Protein AF-A0A853I339-F1 (afdb_monomer_lite)

pLDDT: mean 84.71, std 16.43, range [37.53, 98.5]

Organism: NCBI:txid2994442

Radius of gyration: 14.16 Å; chains: 1; bounding box: 31×29×41 Å

Sequence (76 aa):
MIEKYQIIISDIKYEGALCHKHEEYLEIKNIGPLRTNLSGWHVNAGAEGQDYLFPEQTYLAPGQVIRVYIPITTYK

Foldseek 3Di:
DADPDQKDFPDFFPDDDPPDFWRGKTKMFGQGQAKDFQQQPWDAPPDPPRIDGDHPPDIHHHGDMDIDTDGPPPDD

Secondary structure (DSSP, 8-state):
---S-SEEEEEEE----TT-TT--EEEEEE-SSS-EE-TT-EEE-SSTT-EEEPPTT-EE-TT-EEEEEPP-----

Structure (mmCIF, N/CA/C/O backbone):
data_AF-A0A853I339-F1
#
_entry.id   AF-A0A853I339-F1
#
loop_
_atom_site.group_PDB
_atom_site.id
_atom_site.type_symbol
_atom_site.label_atom_id
_atom_site.label_alt_id
_atom_site.label_comp_id
_atom_site.label_asym_id
_atom_site.label_entity_id
_atom_site.label_seq_id
_atom_site.pdbx_PDB_ins_code
_atom_site.Cartn_x
_atom_site.Cartn_y
_atom_site.Cartn_z
_atom_site.occupancy
_atom_site.B_iso_or_equiv
_atom_sit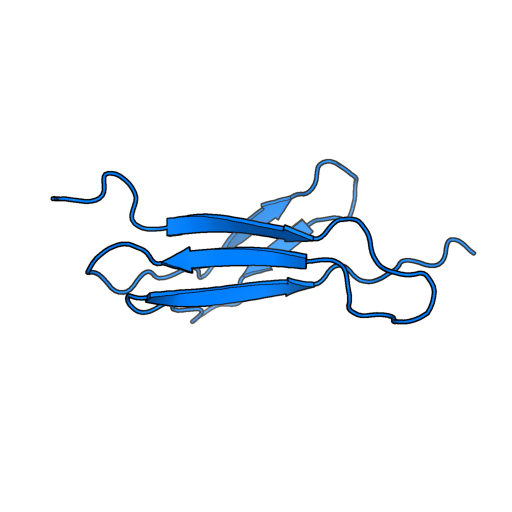e.auth_seq_id
_atom_site.auth_comp_id
_atom_site.auth_asym_id
_atom_site.auth_atom_id
_atom_site.pdbx_PDB_model_num
ATOM 1 N N . MET A 1 1 ? -14.404 -7.848 18.583 1.00 58.38 1 MET A N 1
ATOM 2 C CA . MET A 1 1 ? -12.935 -7.975 18.668 1.00 58.38 1 MET A CA 1
ATOM 3 C C . MET A 1 1 ? -12.350 -6.690 18.114 1.00 58.38 1 MET A C 1
ATOM 5 O O . MET A 1 1 ? -12.878 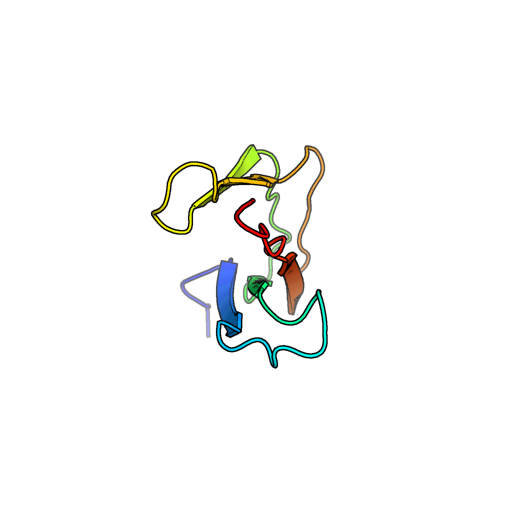-6.216 17.117 1.00 58.38 1 MET A O 1
ATOM 9 N N . ILE A 1 2 ? -11.378 -6.073 18.785 1.00 62.53 2 ILE A N 1
ATOM 10 C CA . ILE A 1 2 ? -10.683 -4.905 18.228 1.00 62.53 2 ILE A CA 1
ATOM 11 C C . ILE A 1 2 ? -9.485 -5.459 17.465 1.00 62.53 2 ILE A C 1
ATOM 13 O O . ILE A 1 2 ? -8.630 -6.103 18.071 1.00 62.53 2 ILE A O 1
ATOM 17 N N . GLU A 1 3 ? -9.458 -5.256 16.151 1.00 71.88 3 GLU A N 1
ATOM 18 C CA . GLU A 1 3 ? -8.290 -5.596 15.342 1.00 71.88 3 GLU A CA 1
ATOM 19 C C . GLU A 1 3 ? -7.103 -4.756 15.821 1.00 71.88 3 GLU A C 1
ATOM 21 O O . GLU A 1 3 ? -7.184 -3.529 15.898 1.00 71.88 3 GLU A O 1
ATOM 26 N N . LYS A 1 4 ? -5.997 -5.419 16.179 1.00 86.75 4 LYS A N 1
ATOM 27 C CA . LYS A 1 4 ? -4.775 -4.745 16.651 1.00 86.75 4 LYS A CA 1
ATOM 28 C C . LYS A 1 4 ? -4.179 -3.834 15.571 1.00 86.75 4 LYS A C 1
ATOM 30 O O . LYS A 1 4 ? -3.506 -2.857 15.893 1.00 86.75 4 LYS A O 1
ATOM 35 N N . TYR A 1 5 ? -4.413 -4.169 14.304 1.00 93.12 5 TYR A N 1
ATOM 36 C CA . TYR A 1 5 ? -3.872 -3.475 13.145 1.00 93.12 5 TYR A CA 1
ATOM 37 C C . TYR A 1 5 ? -4.999 -2.862 12.322 1.00 93.12 5 TYR A C 1
ATOM 39 O O . TYR A 1 5 ? -6.040 -3.475 12.119 1.00 93.12 5 TYR A O 1
ATOM 47 N N . GLN A 1 6 ? -4.772 -1.647 11.832 1.00 95.25 6 GLN A N 1
ATOM 48 C CA . GLN A 1 6 ? -5.702 -0.958 10.941 1.00 95.25 6 GLN A CA 1
ATOM 49 C C . GLN A 1 6 ? -5.456 -1.353 9.478 1.00 95.25 6 GLN A C 1
ATOM 51 O O . GLN A 1 6 ? -6.403 -1.599 8.736 1.00 95.25 6 GLN A O 1
ATOM 56 N N . ILE A 1 7 ? -4.183 -1.441 9.082 1.00 97.38 7 ILE A N 1
ATOM 57 C CA . ILE A 1 7 ? -3.730 -1.791 7.735 1.00 97.38 7 ILE A CA 1
ATOM 58 C C . ILE A 1 7 ? -2.870 -3.049 7.806 1.00 97.38 7 ILE A C 1
ATOM 60 O O . ILE A 1 7 ? -2.016 -3.161 8.686 1.00 97.38 7 ILE A O 1
ATOM 64 N N . ILE A 1 8 ? -3.084 -3.967 6.869 1.00 97.06 8 ILE A N 1
ATOM 65 C CA . ILE A 1 8 ? -2.259 -5.161 6.681 1.00 97.06 8 ILE A CA 1
ATOM 66 C C . ILE A 1 8 ? -1.842 -5.294 5.220 1.00 97.06 8 ILE A C 1
ATOM 68 O O . ILE A 1 8 ? -2.516 -4.788 4.321 1.00 97.06 8 ILE A O 1
ATOM 72 N N . ILE A 1 9 ? -0.770 -6.043 4.997 1.00 96.31 9 ILE A N 1
ATOM 73 C CA . ILE A 1 9 ? -0.523 -6.690 3.711 1.00 96.31 9 ILE A CA 1
ATOM 74 C C . ILE A 1 9 ? -1.388 -7.952 3.696 1.00 96.31 9 ILE A C 1
ATOM 76 O O . ILE A 1 9 ? -1.174 -8.840 4.522 1.00 96.31 9 ILE A O 1
ATOM 80 N N . SER A 1 10 ? -2.410 -7.995 2.842 1.00 97.06 10 SER A N 1
ATOM 81 C CA . SER A 1 10 ? -3.381 -9.099 2.803 1.00 97.06 10 SER A CA 1
ATOM 82 C C . SER A 1 10 ? -3.034 -10.182 1.792 1.00 97.06 10 SER A C 1
ATOM 84 O O . SER A 1 10 ? -3.457 -11.319 1.983 1.00 97.06 10 SER A O 1
ATOM 86 N N . ASP A 1 11 ? -2.284 -9.844 0.745 1.00 94.69 11 ASP A N 1
ATOM 87 C CA . ASP A 1 11 ? -1.884 -10.782 -0.301 1.00 94.69 11 ASP A CA 1
ATOM 88 C C . ASP A 1 11 ? -0.592 -10.316 -0.987 1.00 94.69 11 ASP A C 1
ATOM 90 O O . ASP A 1 11 ? -0.323 -9.115 -1.093 1.00 94.69 11 ASP A O 1
ATOM 94 N N . ILE A 1 12 ? 0.205 -11.275 -1.453 1.00 90.69 12 ILE A N 1
ATOM 95 C CA . ILE A 1 12 ? 1.390 -11.045 -2.281 1.00 90.69 12 ILE A CA 1
ATOM 96 C C . ILE A 1 12 ? 1.349 -12.073 -3.404 1.00 90.69 12 ILE A C 1
ATOM 98 O O . ILE A 1 12 ? 1.549 -13.266 -3.164 1.00 90.69 12 ILE A O 1
ATOM 102 N N . LYS A 1 13 ? 1.155 -11.610 -4.640 1.00 88.56 13 LYS A N 1
ATOM 103 C CA . LYS A 1 13 ? 1.300 -12.457 -5.822 1.00 88.56 13 LYS A CA 1
ATOM 104 C C . LYS A 1 13 ? 2.676 -12.217 -6.433 1.00 88.56 13 LYS A C 1
ATOM 106 O O . LYS A 1 13 ? 2.938 -11.141 -6.959 1.00 88.56 13 LYS A O 1
ATOM 111 N N . TYR A 1 14 ? 3.543 -13.222 -6.328 1.00 80.81 14 TYR A N 1
ATOM 112 C CA . TYR A 1 14 ? 4.941 -13.179 -6.780 1.00 80.81 14 TYR A CA 1
ATOM 113 C C . TYR A 1 14 ? 5.246 -14.161 -7.922 1.00 80.81 14 TYR A C 1
ATOM 115 O O . TYR A 1 14 ? 6.353 -14.171 -8.442 1.00 80.81 14 TYR A O 1
ATOM 123 N N . GLU A 1 15 ? 4.286 -15.010 -8.293 1.00 72.25 15 GLU A N 1
ATOM 124 C CA . GLU A 1 15 ? 4.403 -15.921 -9.430 1.00 72.25 15 GLU A CA 1
ATOM 125 C C . GLU A 1 15 ? 3.464 -15.421 -10.531 1.00 72.25 15 GLU A C 1
ATOM 127 O O . GLU A 1 15 ? 2.279 -15.768 -10.589 1.00 72.25 15 GLU A O 1
ATOM 132 N N . GLY A 1 16 ? 3.971 -14.509 -11.361 1.00 59.94 16 GLY A N 1
ATOM 133 C CA . GLY A 1 16 ? 3.289 -14.109 -12.584 1.00 59.94 16 GLY A CA 1
ATOM 134 C C . GLY A 1 16 ? 3.470 -15.181 -13.654 1.00 59.94 16 GLY A C 1
ATOM 135 O O . GLY A 1 16 ? 4.598 -15.542 -13.992 1.00 59.94 16 GLY A O 1
ATOM 136 N N . ALA A 1 17 ? 2.382 -15.691 -14.234 1.00 56.69 17 ALA A N 1
ATOM 137 C CA . ALA A 1 17 ? 2.520 -16.516 -15.426 1.00 56.69 17 ALA A CA 1
ATOM 138 C C . ALA A 1 17 ? 3.149 -15.653 -16.538 1.00 56.69 17 ALA A C 1
ATOM 140 O O . ALA A 1 17 ? 2.676 -14.548 -16.813 1.00 56.69 17 ALA A O 1
ATOM 141 N N . LEU A 1 18 ? 4.199 -16.161 -17.201 1.00 56.19 18 LEU A N 1
ATOM 142 C CA . LEU A 1 18 ? 4.999 -15.474 -18.242 1.00 56.19 18 LEU A CA 1
ATOM 143 C C . LEU A 1 18 ? 4.178 -14.835 -19.389 1.00 56.19 18 LEU A C 1
ATOM 145 O O . LEU A 1 18 ? 4.720 -14.123 -20.233 1.00 56.19 18 LEU A O 1
ATOM 149 N N . CYS A 1 19 ? 2.877 -15.107 -19.456 1.00 56.38 19 CYS A N 1
ATOM 150 C CA . CYS A 1 19 ? 1.956 -14.695 -20.503 1.00 56.38 19 CYS A CA 1
ATOM 151 C C . CYS A 1 19 ? 1.233 -13.357 -20.240 1.00 56.38 19 CYS A C 1
ATOM 153 O O . CYS A 1 19 ? 0.716 -12.784 -21.203 1.00 56.38 19 CYS A O 1
ATOM 155 N N . HIS A 1 20 ? 1.213 -12.807 -19.014 1.00 55.94 20 HIS A N 1
ATOM 156 C CA . HIS A 1 20 ? 0.448 -11.583 -18.718 1.00 55.94 20 HIS A CA 1
ATOM 157 C C . HIS A 1 20 ? 1.213 -10.556 -17.860 1.00 55.94 20 HIS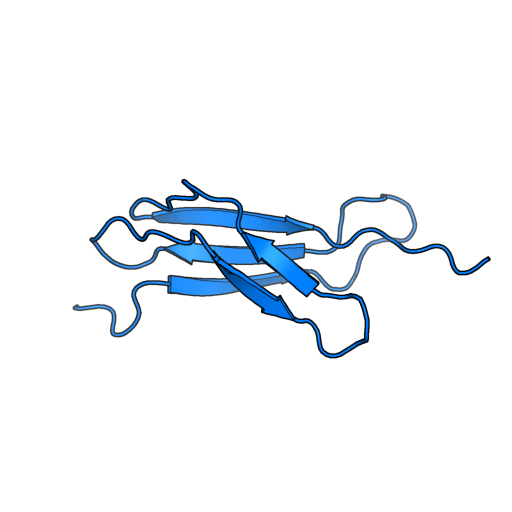 A C 1
ATOM 159 O O . HIS A 1 20 ? 1.635 -10.813 -16.740 1.00 55.94 20 HIS A O 1
ATOM 165 N N . LYS A 1 21 ? 1.341 -9.328 -18.387 1.00 53.97 21 LYS A N 1
ATOM 166 C CA . LYS A 1 21 ? 2.181 -8.228 -17.863 1.00 53.97 21 LYS A CA 1
ATOM 167 C C . LYS A 1 21 ? 1.693 -7.548 -16.561 1.00 53.97 21 LYS A C 1
ATOM 169 O O . LYS A 1 21 ? 2.174 -6.468 -16.249 1.00 53.97 21 LYS A O 1
ATOM 174 N N . HIS A 1 22 ? 0.731 -8.125 -15.837 1.00 61.69 22 HIS A N 1
ATOM 175 C CA . HIS A 1 22 ? 0.068 -7.488 -14.679 1.00 61.69 22 HIS A CA 1
ATOM 176 C C . HIS A 1 22 ? -0.275 -8.482 -13.562 1.00 61.69 22 HIS A C 1
ATOM 178 O O . HIS A 1 22 ? -1.265 -8.312 -12.851 1.00 61.69 22 HIS A O 1
ATOM 184 N N . GLU A 1 23 ? 0.481 -9.567 -13.440 1.00 73.75 23 GLU A N 1
ATOM 185 C CA . GLU A 1 23 ? 0.134 -10.618 -12.487 1.00 73.75 23 GLU A CA 1
ATOM 186 C C . GLU A 1 23 ? 0.828 -10.504 -11.136 1.00 73.75 23 GLU A C 1
ATOM 188 O O . GLU A 1 23 ? 0.353 -11.124 -10.193 1.00 73.75 23 GLU A O 1
ATOM 193 N N . GLU A 1 24 ? 1.879 -9.698 -11.009 1.00 84.06 24 GLU A N 1
ATOM 194 C CA . GLU A 1 24 ? 2.594 -9.529 -9.744 1.00 84.06 24 GLU A CA 1
ATOM 195 C C . GLU A 1 24 ? 2.134 -8.271 -9.015 1.00 84.06 24 GLU A C 1
ATOM 197 O O . GLU A 1 24 ? 2.091 -7.175 -9.587 1.00 84.06 24 GLU A O 1
ATOM 202 N N . TYR A 1 25 ? 1.774 -8.433 -7.744 1.00 88.56 25 TYR A N 1
ATOM 203 C CA . TYR A 1 25 ? 1.316 -7.328 -6.916 1.00 88.56 25 TYR A CA 1
ATOM 204 C C . TYR A 1 25 ? 1.516 -7.574 -5.422 1.00 88.56 25 TYR A C 1
ATOM 206 O O . TYR A 1 25 ? 1.542 -8.706 -4.937 1.00 88.56 25 TYR A O 1
ATOM 214 N N . LEU A 1 26 ? 1.540 -6.462 -4.692 1.00 92.19 26 LEU A N 1
ATOM 215 C CA . LEU A 1 26 ? 1.304 -6.380 -3.256 1.00 92.19 26 LEU A CA 1
ATOM 216 C C . LEU A 1 26 ? -0.122 -5.873 -3.009 1.00 92.19 26 LEU A C 1
ATOM 218 O O . LEU A 1 26 ? -0.489 -4.824 -3.540 1.00 92.19 26 LEU A O 1
ATOM 222 N N . GLU A 1 27 ? -0.917 -6.563 -2.192 1.00 95.62 27 GLU A N 1
ATOM 223 C CA . GLU A 1 27 ? -2.234 -6.091 -1.754 1.00 95.62 27 GLU A CA 1
ATOM 224 C C . GLU A 1 27 ? -2.181 -5.549 -0.325 1.00 95.62 27 GLU A C 1
ATOM 226 O O . GLU A 1 27 ? -1.748 -6.223 0.612 1.00 95.62 27 GLU A O 1
ATOM 231 N N . ILE A 1 28 ? -2.677 -4.326 -0.158 1.00 97.75 28 ILE A N 1
ATOM 232 C CA . ILE A 1 28 ? -2.828 -3.657 1.127 1.00 97.75 28 ILE A CA 1
ATOM 233 C C . ILE A 1 28 ? -4.314 -3.532 1.426 1.00 97.75 28 ILE A C 1
ATOM 235 O O . ILE A 1 28 ? -5.071 -2.983 0.620 1.00 97.75 28 ILE A O 1
ATOM 239 N N . LYS A 1 29 ? -4.728 -3.994 2.606 1.00 98.19 29 LYS A N 1
ATOM 240 C CA . LYS A 1 29 ? -6.119 -3.953 3.056 1.00 98.19 29 LYS A CA 1
ATOM 241 C C . LYS A 1 29 ? -6.268 -3.158 4.336 1.00 98.19 29 LYS A C 1
ATOM 243 O O . LYS A 1 29 ? -5.517 -3.341 5.293 1.00 98.19 29 LYS A O 1
ATOM 248 N N . ASN A 1 30 ? -7.314 -2.342 4.377 1.00 98.06 30 ASN A N 1
ATOM 249 C CA . ASN A 1 30 ? -7.796 -1.763 5.616 1.00 98.06 30 ASN A CA 1
ATOM 250 C C . ASN A 1 30 ? -8.767 -2.735 6.304 1.00 98.06 30 ASN A C 1
ATOM 252 O O . ASN A 1 30 ? -9.885 -2.942 5.831 1.00 98.06 30 ASN A O 1
ATOM 256 N N . ILE A 1 31 ? -8.334 -3.340 7.410 1.00 97.69 31 ILE A N 1
ATOM 257 C CA . ILE A 1 31 ? -9.152 -4.266 8.214 1.00 97.69 31 ILE A CA 1
ATOM 258 C C . ILE A 1 31 ? -9.791 -3.592 9.432 1.00 97.69 31 ILE A C 1
ATOM 260 O O . ILE A 1 31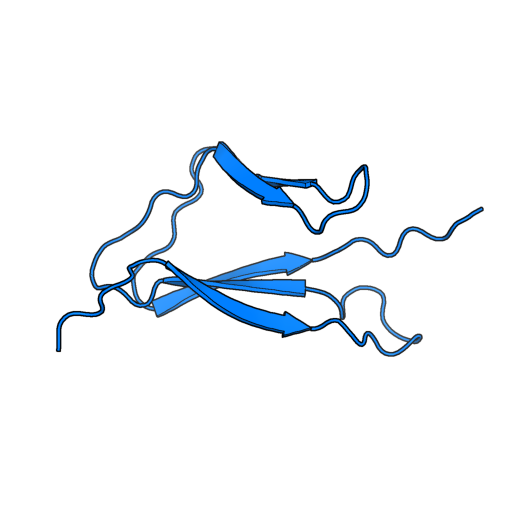 ? -10.670 -4.175 10.061 1.00 97.69 31 ILE A O 1
ATOM 264 N N . GLY A 1 32 ? -9.358 -2.378 9.774 1.00 95.44 32 GLY A N 1
ATOM 265 C CA . GLY A 1 32 ? -9.876 -1.655 10.925 1.00 95.44 32 GLY A CA 1
ATOM 266 C C . GLY A 1 32 ? -11.118 -0.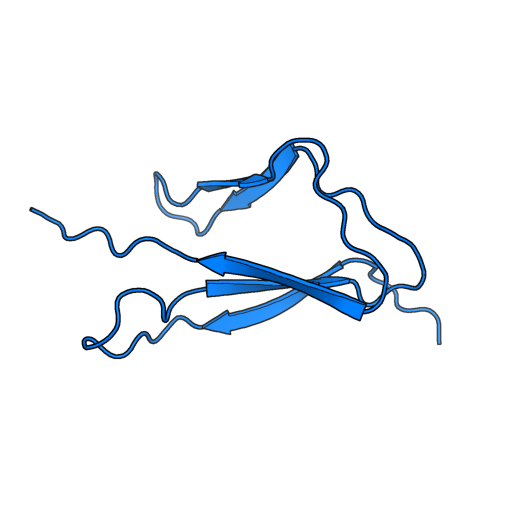811 10.605 1.00 95.44 32 GLY A C 1
ATOM 267 O O . GLY A 1 32 ? -11.489 -0.620 9.445 1.00 95.44 32 GLY A O 1
ATOM 268 N N . PRO A 1 33 ? -11.760 -0.237 11.635 1.00 95.62 33 PRO A N 1
ATOM 269 C CA . PRO A 1 33 ? -13.022 0.487 11.481 1.00 95.62 33 PRO A CA 1
ATOM 270 C C . PRO A 1 33 ? -12.861 1.937 10.993 1.00 95.62 33 PRO A C 1
ATOM 272 O O . PRO A 1 33 ? -13.851 2.575 10.644 1.00 95.62 33 PRO A O 1
ATOM 275 N N . LEU A 1 34 ? -11.641 2.487 10.978 1.00 95.94 34 LEU A N 1
ATOM 276 C CA . LEU A 1 34 ? -11.369 3.871 10.568 1.00 95.94 34 LEU A CA 1
ATOM 277 C C . LEU A 1 34 ? -10.923 3.996 9.102 1.00 95.94 34 LEU A C 1
ATOM 279 O O . LEU A 1 34 ? -10.349 3.080 8.523 1.00 95.94 34 LEU A O 1
ATOM 283 N N . ARG A 1 35 ? -11.145 5.160 8.483 1.00 97.50 35 ARG A N 1
ATOM 284 C CA . ARG A 1 35 ? -10.487 5.506 7.211 1.00 97.50 35 ARG A CA 1
ATOM 285 C C . ARG A 1 35 ? -9.014 5.825 7.482 1.00 97.50 35 ARG A C 1
ATOM 287 O O . ARG A 1 35 ? -8.725 6.630 8.363 1.00 97.50 35 ARG A O 1
ATOM 294 N N . THR A 1 36 ? -8.106 5.266 6.687 1.00 97.94 36 THR A N 1
ATOM 295 C CA . THR A 1 36 ? -6.662 5.524 6.795 1.00 97.94 36 THR A CA 1
ATOM 296 C C . THR A 1 36 ? -6.179 6.395 5.644 1.00 97.94 36 THR A C 1
ATOM 298 O O . THR A 1 36 ? -6.552 6.172 4.494 1.00 97.94 36 THR A O 1
ATOM 301 N N . ASN A 1 37 ? -5.348 7.390 5.955 1.00 98.00 37 ASN A N 1
ATOM 302 C CA . ASN A 1 37 ? -4.608 8.164 4.965 1.00 98.00 37 ASN A CA 1
ATOM 303 C C . ASN A 1 37 ? -3.268 7.468 4.685 1.00 98.00 37 ASN A C 1
ATOM 305 O O . ASN A 1 37 ? -2.471 7.307 5.606 1.00 98.00 37 ASN A O 1
ATOM 309 N N . LEU A 1 38 ? -3.051 7.059 3.437 1.00 98.06 38 LEU A N 1
ATOM 310 C CA . LEU A 1 38 ? -1.819 6.421 2.966 1.00 98.06 38 LEU A CA 1
ATOM 311 C C . LEU A 1 38 ? -0.896 7.408 2.235 1.00 98.06 38 LEU A C 1
ATOM 313 O O . LEU A 1 38 ? 0.128 6.994 1.709 1.00 98.06 38 LEU A O 1
ATOM 317 N N . SER A 1 39 ? -1.246 8.696 2.167 1.00 98.38 39 SER A N 1
ATOM 318 C CA . SER A 1 39 ? -0.426 9.713 1.493 1.00 98.38 39 SER A CA 1
ATOM 319 C C . SER A 1 39 ? 1.006 9.704 2.028 1.00 98.38 39 SER A C 1
ATOM 321 O O . SER A 1 39 ? 1.215 9.726 3.245 1.00 98.38 39 SER A O 1
ATOM 323 N N . GLY A 1 40 ? 1.982 9.621 1.121 1.00 97.44 40 GLY A N 1
ATOM 324 C CA . GLY A 1 40 ? 3.403 9.589 1.465 1.00 97.44 40 GLY A CA 1
ATOM 325 C C . GLY A 1 40 ? 3.885 8.285 2.109 1.00 97.44 40 GLY A C 1
ATOM 326 O O . GLY A 1 40 ? 5.057 8.188 2.470 1.00 97.44 40 GLY A O 1
ATOM 327 N N . TRP A 1 41 ? 3.025 7.272 2.260 1.00 96.94 41 TRP A N 1
ATOM 328 C CA . TRP A 1 41 ? 3.483 5.939 2.646 1.00 96.94 41 TRP A CA 1
ATOM 329 C C . TRP A 1 41 ? 4.359 5.356 1.547 1.00 96.94 41 TRP A C 1
ATOM 331 O O . TRP A 1 41 ? 4.197 5.659 0.364 1.00 96.94 41 TRP A O 1
ATOM 341 N N . HIS A 1 42 ? 5.261 4.473 1.950 1.00 93.31 42 HIS A N 1
ATOM 342 C CA . HIS A 1 42 ? 6.229 3.868 1.060 1.00 93.31 42 HIS A CA 1
ATOM 343 C C . HIS A 1 42 ? 6.257 2.355 1.245 1.00 93.31 42 HIS A C 1
ATOM 345 O O . HIS A 1 42 ? 6.229 1.866 2.377 1.00 93.31 42 HIS A O 1
ATOM 351 N N . VAL A 1 43 ? 6.332 1.623 0.136 1.00 91.62 43 VAL A N 1
ATOM 352 C CA . VAL A 1 43 ? 6.610 0.184 0.125 1.00 91.62 43 VAL A CA 1
ATOM 353 C C . VAL A 1 43 ? 7.864 -0.082 -0.696 1.00 91.62 43 VAL A C 1
ATOM 355 O O . VAL A 1 43 ? 8.044 0.503 -1.761 1.00 91.62 43 VAL A O 1
ATOM 358 N N . ASN A 1 44 ? 8.716 -0.967 -0.184 1.00 88.06 44 ASN A N 1
ATOM 359 C CA . ASN A 1 44 ? 9.962 -1.389 -0.813 1.00 88.06 44 ASN A CA 1
ATOM 360 C C . ASN A 1 44 ? 10.022 -2.923 -0.825 1.00 88.06 44 ASN A C 1
ATOM 362 O O . ASN A 1 44 ? 9.696 -3.553 0.184 1.00 88.06 44 ASN A O 1
ATOM 366 N N . ALA A 1 45 ? 10.435 -3.512 -1.948 1.00 83.19 45 ALA A N 1
ATOM 367 C CA . ALA A 1 45 ? 10.570 -4.966 -2.102 1.00 83.19 45 ALA A CA 1
ATOM 368 C C . ALA A 1 45 ? 12.023 -5.480 -1.975 1.00 83.19 45 ALA A C 1
ATOM 370 O O . ALA A 1 45 ? 12.313 -6.636 -2.270 1.00 83.19 45 ALA A O 1
ATOM 371 N N . GLY A 1 46 ? 12.939 -4.645 -1.480 1.00 80.56 46 GLY A N 1
ATOM 372 C CA . GLY A 1 46 ? 14.304 -5.013 -1.098 1.00 80.56 46 GLY A CA 1
ATOM 373 C C . GLY A 1 46 ? 15.370 -4.781 -2.169 1.00 80.56 46 GLY A C 1
ATOM 374 O O . GLY A 1 46 ? 16.538 -4.635 -1.813 1.00 80.56 46 GLY A O 1
ATOM 375 N N . ALA A 1 47 ? 15.004 -4.708 -3.453 1.00 78.25 47 ALA A N 1
ATOM 376 C CA . ALA A 1 47 ? 15.933 -4.362 -4.532 1.00 78.25 47 ALA A CA 1
ATOM 377 C C . ALA A 1 47 ? 15.876 -2.868 -4.892 1.00 78.25 47 ALA A C 1
ATOM 379 O O . ALA A 1 47 ? 14.857 -2.201 -4.703 1.00 78.25 47 ALA A O 1
ATOM 380 N N . GLU A 1 48 ? 16.979 -2.348 -5.437 1.00 79.25 48 GLU A N 1
ATOM 381 C CA . GLU A 1 48 ? 17.070 -0.964 -5.908 1.00 79.25 48 GLU A CA 1
ATOM 382 C C . GLU A 1 48 ? 16.012 -0.683 -6.989 1.00 79.25 48 GL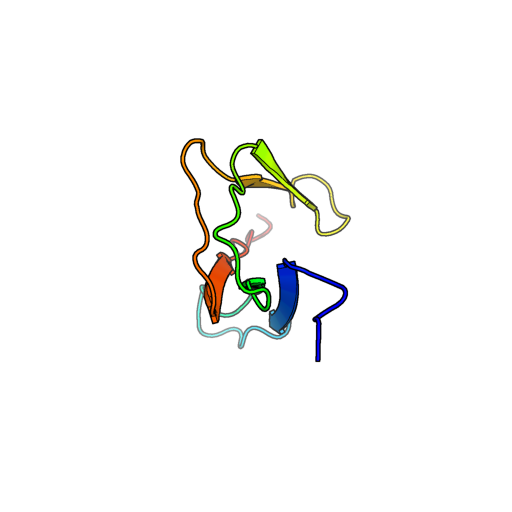U A C 1
ATOM 384 O O . GLU A 1 48 ? 15.869 -1.441 -7.950 1.00 79.25 48 GLU A O 1
ATOM 389 N N . GLY A 1 49 ? 15.254 0.404 -6.820 1.00 77.44 49 GLY A N 1
ATOM 390 C CA . GLY A 1 49 ? 14.209 0.812 -7.759 1.00 77.44 49 GLY A CA 1
ATOM 391 C C . GLY A 1 49 ? 12.881 0.064 -7.608 1.00 77.44 49 GLY A C 1
ATOM 392 O O . GLY A 1 49 ? 11.962 0.320 -8.383 1.00 77.44 49 GLY A O 1
ATOM 393 N N . GLN A 1 50 ? 12.740 -0.825 -6.617 1.00 81.94 50 GLN A N 1
ATOM 394 C CA . GLN A 1 50 ? 11.467 -1.477 -6.277 1.00 81.94 50 GLN A CA 1
ATOM 395 C C . GLN A 1 50 ? 10.725 -0.726 -5.167 1.00 81.94 50 GLN A C 1
ATOM 397 O O . GLN A 1 50 ? 10.291 -1.305 -4.169 1.00 81.94 50 GLN A O 1
ATOM 402 N N . ASP A 1 51 ? 10.606 0.580 -5.371 1.00 87.50 51 ASP A N 1
ATOM 403 C CA . ASP A 1 51 ? 10.058 1.558 -4.445 1.00 87.50 51 ASP A CA 1
ATOM 404 C C . ASP A 1 51 ? 8.742 2.100 -5.001 1.00 87.50 51 ASP A C 1
ATOM 406 O O . ASP A 1 51 ? 8.666 2.532 -6.155 1.00 87.50 51 ASP A O 1
ATOM 410 N N . TYR A 1 52 ? 7.693 2.101 -4.183 1.00 91.50 52 TYR A N 1
ATOM 411 C CA . TYR A 1 52 ? 6.437 2.754 -4.529 1.00 91.50 52 TYR A CA 1
ATOM 412 C C . TYR A 1 52 ? 6.020 3.716 -3.426 1.00 91.50 52 TYR A C 1
ATOM 414 O O . TYR A 1 52 ? 5.772 3.323 -2.282 1.00 91.50 52 TYR A O 1
ATOM 422 N N . LEU A 1 53 ? 5.932 4.991 -3.801 1.00 94.88 53 LEU A N 1
ATOM 423 C CA . LEU A 1 53 ? 5.425 6.068 -2.966 1.00 94.88 53 LEU A CA 1
ATOM 424 C C . LEU A 1 53 ? 3.947 6.289 -3.285 1.00 94.88 53 LEU A C 1
ATOM 426 O O . LEU A 1 53 ? 3.586 6.593 -4.424 1.00 94.88 53 LEU A O 1
ATOM 430 N N . PHE A 1 54 ? 3.095 6.166 -2.273 1.00 96.69 54 PHE A N 1
ATOM 431 C CA . PHE A 1 54 ? 1.678 6.460 -2.423 1.00 96.69 54 PHE A CA 1
ATOM 432 C C . PHE A 1 54 ? 1.470 7.955 -2.704 1.00 96.69 54 PHE A C 1
ATOM 434 O O . PHE A 1 54 ? 1.965 8.787 -1.933 1.00 96.69 54 PHE A O 1
ATOM 441 N N . PRO A 1 55 ? 0.720 8.313 -3.766 1.00 97.38 55 PRO A N 1
ATOM 442 C CA . PRO A 1 55 ? 0.409 9.703 -4.066 1.00 97.38 55 PRO A CA 1
ATOM 443 C C . PRO A 1 55 ? -0.301 10.400 -2.907 1.00 97.38 55 PRO A C 1
ATOM 445 O O . PRO A 1 55 ? -1.001 9.773 -2.104 1.00 97.38 55 PRO A O 1
ATOM 448 N N . GLU A 1 56 ? -0.180 11.723 -2.874 1.00 98.25 56 GLU A N 1
ATOM 449 C CA . GLU A 1 56 ? -1.002 12.552 -2.002 1.00 98.25 56 GLU A CA 1
ATOM 450 C C . GLU A 1 56 ? -2.493 12.280 -2.216 1.00 98.25 56 GLU A C 1
ATOM 452 O O . GLU A 1 56 ? -2.938 11.934 -3.311 1.00 98.25 56 GLU A O 1
ATOM 457 N N . GLN A 1 57 ? -3.269 12.458 -1.149 1.00 97.69 57 GLN A N 1
ATOM 458 C CA . GLN A 1 57 ? -4.711 12.209 -1.125 1.00 97.69 57 GLN A CA 1
ATOM 459 C C . GLN A 1 57 ? -5.100 10.743 -1.394 1.00 97.69 57 GLN A C 1
ATOM 461 O O . GLN A 1 57 ? -6.226 10.459 -1.809 1.00 97.69 57 GLN A O 1
ATOM 466 N N . THR A 1 58 ? -4.211 9.791 -1.093 1.00 98.00 58 THR A N 1
ATOM 467 C CA . THR A 1 58 ? -4.554 8.364 -1.104 1.00 98.00 58 THR A CA 1
ATOM 468 C C . THR A 1 58 ? -5.219 7.975 0.213 1.00 98.00 58 THR A C 1
ATOM 470 O O . THR A 1 58 ? -4.590 7.987 1.271 1.00 98.00 58 THR A O 1
ATOM 473 N N . TYR A 1 59 ? -6.488 7.573 0.160 1.00 98.00 59 TYR A N 1
ATOM 474 C CA . TYR A 1 59 ? -7.245 7.133 1.332 1.00 98.00 59 TYR A CA 1
ATOM 475 C C . TYR A 1 59 ? -7.802 5.730 1.138 1.00 98.00 59 TYR A C 1
ATOM 477 O O . TYR A 1 59 ? -8.305 5.400 0.067 1.00 98.00 59 TYR A O 1
ATOM 485 N N . LEU A 1 60 ? -7.789 4.941 2.211 1.00 98.12 60 LEU A N 1
ATOM 486 C CA . LEU A 1 60 ? -8.353 3.597 2.234 1.00 98.12 60 LEU A CA 1
ATOM 487 C C . LEU A 1 60 ? -9.442 3.515 3.306 1.00 98.12 60 LEU A C 1
ATOM 489 O O . LEU A 1 60 ? -9.162 3.642 4.501 1.00 98.12 60 LEU A O 1
ATOM 493 N N . ALA A 1 61 ? -10.700 3.355 2.896 1.00 98.44 61 ALA A N 1
ATOM 494 C CA . ALA A 1 61 ? -11.827 3.189 3.813 1.00 98.44 61 ALA A CA 1
ATOM 495 C C . ALA A 1 61 ? -11.866 1.765 4.409 1.00 98.44 61 ALA A C 1
ATOM 497 O O . ALA A 1 61 ? -11.208 0.866 3.878 1.00 98.44 61 ALA A O 1
ATOM 498 N N . PRO A 1 62 ? -12.637 1.534 5.488 1.00 97.94 62 PRO A N 1
ATOM 499 C CA . PRO A 1 62 ? -12.784 0.208 6.086 1.00 97.94 62 PRO A CA 1
ATOM 500 C C . PRO A 1 62 ? -13.174 -0.858 5.058 1.00 97.94 62 PRO A C 1
ATOM 502 O O . PRO A 1 62 ? -14.096 -0.664 4.265 1.00 97.94 62 PRO A O 1
ATOM 505 N N . GLY A 1 63 ? -12.459 -1.982 5.061 1.00 97.38 63 GLY A N 1
ATOM 506 C CA . GLY A 1 63 ? -12.681 -3.110 4.156 1.00 97.38 63 GLY A CA 1
ATOM 507 C C . GLY A 1 63 ? -12.121 -2.939 2.740 1.00 97.38 63 GLY A C 1
ATOM 508 O O . GLY A 1 63 ? -12.102 -3.921 1.998 1.00 97.38 63 GLY A O 1
ATOM 509 N N . GLN A 1 64 ? -11.650 -1.746 2.356 1.00 98.50 64 GLN A N 1
ATOM 510 C CA . GLN A 1 64 ? -11.089 -1.515 1.024 1.00 98.50 64 GLN A CA 1
ATOM 511 C C . GLN A 1 64 ? -9.673 -2.079 0.877 1.00 98.50 64 GLN A C 1
ATOM 513 O O . GLN A 1 64 ? -8.926 -2.219 1.851 1.00 98.50 64 GLN A O 1
ATOM 518 N N . VAL A 1 65 ? -9.318 -2.353 -0.379 1.00 98.25 65 VAL A N 1
ATOM 519 C CA . VAL A 1 65 ? -8.007 -2.849 -0.802 1.00 98.25 65 VAL A CA 1
ATOM 520 C C . VAL A 1 65 ? -7.396 -1.936 -1.863 1.00 98.25 65 VAL A C 1
ATOM 522 O O . VAL A 1 65 ? -8.116 -1.382 -2.695 1.00 98.25 65 VAL A O 1
ATOM 525 N N . ILE A 1 66 ? -6.071 -1.806 -1.849 1.00 97.00 66 ILE A N 1
ATOM 526 C CA . ILE A 1 66 ? -5.271 -1.271 -2.957 1.00 97.00 66 ILE A CA 1
ATOM 527 C C . ILE A 1 66 ? -4.232 -2.322 -3.337 1.00 97.00 66 ILE A C 1
ATOM 529 O O . ILE A 1 66 ? -3.646 -2.959 -2.464 1.00 97.00 66 ILE A O 1
ATOM 533 N N . ARG A 1 67 ? -3.991 -2.480 -4.641 1.00 94.56 67 ARG A N 1
ATOM 534 C CA . ARG A 1 67 ? -2.906 -3.307 -5.170 1.00 94.56 67 ARG A CA 1
ATOM 535 C C . ARG A 1 67 ? -1.847 -2.432 -5.818 1.00 94.56 67 ARG A C 1
ATOM 537 O O . ARG A 1 67 ? -2.173 -1.589 -6.652 1.00 94.56 67 ARG A O 1
ATOM 544 N N . VAL A 1 68 ? -0.598 -2.657 -5.435 1.00 91.62 68 VAL A N 1
ATOM 545 C CA . VAL A 1 68 ? 0.576 -2.061 -6.071 1.00 91.62 68 VAL A CA 1
ATOM 546 C C . VAL A 1 68 ? 1.151 -3.110 -7.008 1.00 91.62 68 VAL A C 1
ATOM 548 O O . VAL A 1 68 ? 1.619 -4.152 -6.553 1.00 91.62 68 VAL A O 1
ATOM 551 N N . TYR A 1 69 ? 1.060 -2.849 -8.308 1.00 87.12 69 TYR A N 1
ATOM 552 C CA . TYR A 1 69 ? 1.570 -3.744 -9.341 1.00 87.12 69 TYR A CA 1
ATOM 553 C C . TYR A 1 69 ? 3.026 -3.429 -9.639 1.00 87.12 69 TYR A C 1
ATOM 555 O O . TYR A 1 69 ? 3.405 -2.261 -9.754 1.00 87.12 69 TYR A O 1
ATOM 563 N N . ILE A 1 70 ? 3.823 -4.478 -9.797 1.00 76.06 70 ILE A N 1
ATOM 564 C CA . ILE A 1 70 ? 5.233 -4.345 -10.141 1.00 76.06 70 ILE A CA 1
ATOM 565 C C . ILE A 1 70 ? 5.338 -4.318 -11.671 1.00 76.06 70 ILE A C 1
ATOM 567 O O . ILE A 1 70 ? 4.771 -5.191 -12.337 1.00 76.06 70 ILE A O 1
ATOM 571 N N . PRO A 1 71 ? 6.022 -3.331 -12.273 1.00 66.56 71 PRO A N 1
ATOM 572 C CA . PRO A 1 71 ? 6.322 -3.396 -13.693 1.00 66.56 71 PRO A CA 1
ATOM 573 C C . PRO A 1 71 ? 7.316 -4.535 -13.941 1.00 66.56 71 PRO A C 1
ATOM 575 O O . PRO A 1 71 ? 8.358 -4.604 -13.293 1.00 66.56 71 PRO A O 1
ATOM 578 N N . ILE A 1 72 ? 7.036 -5.408 -14.914 1.00 61.56 72 ILE A N 1
ATOM 579 C CA . ILE A 1 72 ? 8.043 -6.364 -15.390 1.00 61.56 72 ILE A CA 1
ATOM 580 C C . ILE A 1 72 ? 9.125 -5.555 -16.107 1.00 61.56 72 ILE A C 1
ATOM 582 O O . ILE A 1 72 ? 8.969 -5.171 -17.271 1.00 61.56 72 ILE A O 1
ATOM 586 N N . THR A 1 73 ? 10.230 -5.286 -15.418 1.00 54.56 73 THR A N 1
ATOM 587 C CA . THR A 1 73 ? 11.421 -4.721 -16.044 1.00 54.56 73 THR A CA 1
ATOM 588 C C . THR A 1 73 ? 12.035 -5.814 -16.910 1.00 54.56 73 THR A C 1
ATOM 590 O O . THR A 1 73 ? 12.663 -6.746 -16.415 1.00 54.56 73 THR A O 1
ATOM 593 N N . THR A 1 74 ? 11.833 -5.744 -18.226 1.00 47.09 74 THR A N 1
ATOM 594 C CA . THR A 1 74 ? 12.640 -6.551 -19.145 1.00 47.09 74 THR A CA 1
ATOM 595 C C . THR A 1 74 ? 14.065 -6.011 -19.049 1.00 47.09 74 THR A C 1
ATOM 597 O O . THR A 1 74 ? 14.318 -4.902 -19.521 1.00 47.09 74 THR A O 1
ATOM 600 N N . TYR A 1 75 ? 14.978 -6.743 -18.403 1.00 41.62 75 TYR A N 1
ATOM 601 C CA . TYR A 1 75 ? 16.408 -6.473 -18.546 1.00 41.62 75 TYR A CA 1
ATOM 602 C C . TYR A 1 75 ? 16.723 -6.487 -20.052 1.00 41.62 75 TYR A C 1
ATOM 604 O O . TYR A 1 75 ? 16.442 -7.478 -20.730 1.00 41.62 75 TYR A O 1
ATOM 612 N N . LYS A 1 76 ? 17.191 -5.351 -20.581 1.00 37.53 76 LYS A N 1
ATOM 613 C CA . LYS A 1 76 ? 17.780 -5.263 -21.922 1.00 37.53 76 LYS A CA 1
ATOM 614 C C . LYS A 1 76 ? 19.234 -5.697 -21.871 1.00 37.53 76 LYS A C 1
ATOM 616 O O . LYS A 1 76 ? 19.895 -5.345 -20.870 1.00 37.53 76 LYS A O 1
#

InterPro domains:
  IPR001322 Lamin tail domain [PF00932] (6-69)
  IPR036415 Lamin tail domain superfamily [G3DSA:2.60.40.1260] (3-71)
  IPR036415 Lamin tail domain superfamily [SSF74853] (19-70)